Protein 2MRT (pdb70)

Foldseek 3Di:
DDDQDDADPVPPSPDPPDHRRPDDPPPVVD

Secondary structure (DSSP, 8-state):
--SS----SSS----SSS---SS--BTTB-

Sequence (30 aa):
MDPNCSCATDGSCSCAGSCKCKQCKCTSCK

Nearest PDB structures (foldseek):
  2mrt-assembly1_A  TM=1.034E+00  e=7.395E-04  Rattus rattus

GO terms:
  GO:0008270 zinc ion binding (F, IDA)
  GO:0048143 astrocyte activation (P, IEP)
  GO:0046870 cadmium ion binding (F, IDA)

B-factor: mean 2.27, std 1.38, range [0.52, 9.1]

Organism: Rattus norvegicus (NCBI:txid10116)

InterPro domains:
  IPR000006 Metallothionein, vertebrate [PF00131] (1-61)
  IPR000006 Metallothionein, vertebrate [PR00860] (5-17)
  IPR000006 Metallothionein, vertebrate [PR00860] (27-40)
  IPR000006 Metallothionein, vertebrate [PR00860] (41-50)
  IPR000006 Metallothionein, vertebrate [PTHR23299] (1-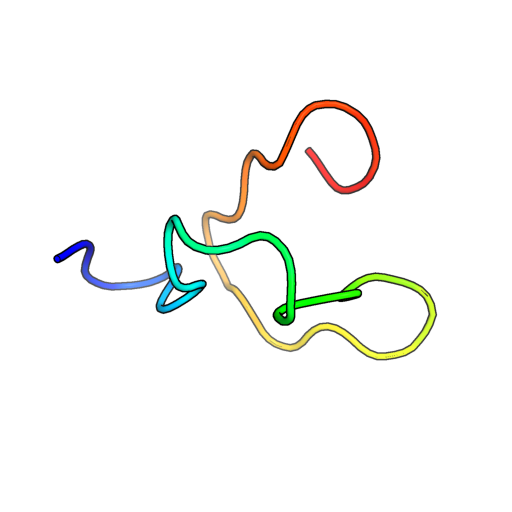61)
  IPR017854 Metallothionein domain superfamily [SSF57868] (1-61)
  IPR018064 Metallothionein, vertebrate, metal binding site [PS00203] (13-31)
  IPR023587 Metallothionein domain superfamily, vertebrate [G3DSA:4.10.10.10] (1-61)

Structure (mmCIF, N/CA/C/O backbone):
data_2MRT
#
_entry.id   2MRT
#
_cell.length_a   1.000
_cell.length_b   1.000
_cell.length_c   1.000
_cell.angle_alpha   90.00
_cell.angle_beta   90.00
_cell.angle_gamma   90.00
#
_symmetry.space_group_name_H-M   'P 1'
#
loop_
_entity.id
_entity.type
_entity.pdbx_description
1 polymer 'CD7 METALLOTHIONEIN-2'
2 non-polymer 'CADMIUM ION'
#
loop_
_atom_site.group_PDB
_atom_site.id
_atom_site.type_symbol
_atom_site.label_atom_id
_atom_site.label_alt_id
_atom_site.label_comp_id
_atom_site.label_asym_id
_atom_site.label_entity_id
_atom_site.label_seq_id
_atom_site.pdbx_PDB_ins_code
_atom_site.Cartn_x
_atom_site.Cartn_y
_atom_site.Cartn_z
_atom_site.occupancy
_atom_site.B_iso_or_equiv
_atom_site.auth_seq_id
_atom_site.auth_comp_id
_atom_site.auth_asym_id
_atom_site.auth_atom_id
_atom_site.pdbx_PDB_model_num
ATOM 1 N N . MET A 1 1 ? 0.000 0.000 0.000 1.00 3.70 1 MET A N 1
ATOM 2 C CA . MET A 1 1 ? 1.453 0.000 0.000 1.00 3.84 1 MET A CA 1
ATOM 3 C C . MET A 1 1 ? 2.001 0.877 1.128 1.00 3.06 1 MET A C 1
ATOM 4 O O . MET A 1 1 ? 1.265 1.664 1.720 1.00 3.11 1 MET A O 1
ATOM 11 N N . ASP A 1 2 ? 3.289 0.710 1.391 1.00 3.03 2 ASP A N 1
ATOM 12 C CA . ASP A 1 2 ? 3.945 1.476 2.437 1.00 2.58 2 ASP A CA 1
ATOM 13 C C . ASP A 1 2 ? 4.853 2.530 1.799 1.00 1.76 2 ASP A C 1
ATOM 14 O O . ASP A 1 2 ? 5.219 2.413 0.631 1.00 2.33 2 ASP A O 1
ATOM 21 N N . PRO A 1 3 ? 5.198 3.561 2.615 1.00 1.51 3 PRO A N 1
ATOM 22 C CA . PRO A 1 3 ? 6.056 4.634 2.143 1.00 1.76 3 PRO A CA 1
ATOM 23 C C . PRO A 1 3 ? 7.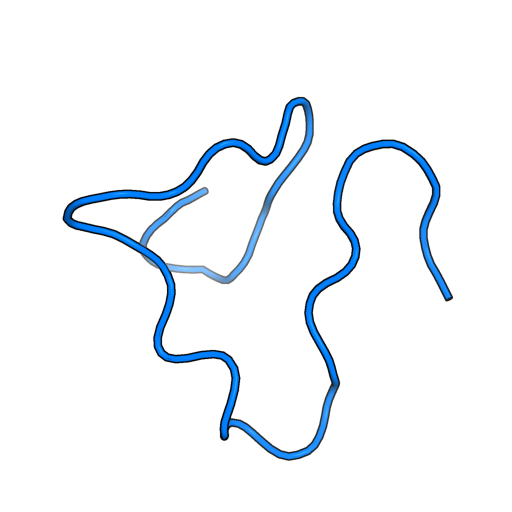512 4.173 2.052 1.00 1.72 3 PRO A C 1
ATOM 24 O O . PRO A 1 3 ? 7.933 3.631 1.031 1.00 3.23 3 PRO A O 1
ATOM 29 N N . ASN A 1 4 ? 8.242 4.404 3.134 1.00 0.97 4 ASN A N 1
ATOM 30 C CA . ASN A 1 4 ? 9.642 4.019 3.189 1.00 1.06 4 ASN A CA 1
ATOM 31 C C . ASN A 1 4 ? 9.811 2.638 2.553 1.00 0.89 4 ASN A C 1
ATOM 32 O O . ASN A 1 4 ? 10.462 2.503 1.517 1.00 1.45 4 ASN A O 1
ATOM 39 N N . CYS A 1 5 ? 9.215 1.647 3.199 1.00 1.05 5 CYS A N 1
ATOM 40 C CA . CYS A 1 5 ? 9.292 0.281 2.709 1.00 0.85 5 CYS A CA 1
ATOM 41 C C . CYS A 1 5 ? 8.299 0.127 1.556 1.00 0.88 5 CYS A C 1
ATOM 42 O O . CYS A 1 5 ? 7.142 0.529 1.671 1.00 1.01 5 CYS A O 1
ATOM 47 N N . SER A 1 6 ? 8.786 -0.455 0.470 1.00 0.84 6 SER A N 1
ATOM 48 C CA . SER A 1 6 ? 7.955 -0.667 -0.703 1.00 0.90 6 SER A CA 1
ATOM 49 C C . SER A 1 6 ? 8.037 -2.129 -1.145 1.00 0.79 6 SER A C 1
ATOM 50 O O . SER A 1 6 ? 8.110 -2.418 -2.339 1.00 0.84 6 SER A O 1
ATOM 55 N N . CYS A 1 7 ? 8.024 -3.014 -0.159 1.00 0.67 7 CYS A N 1
ATOM 56 C CA . CYS A 1 7 ? 8.095 -4.440 -0.431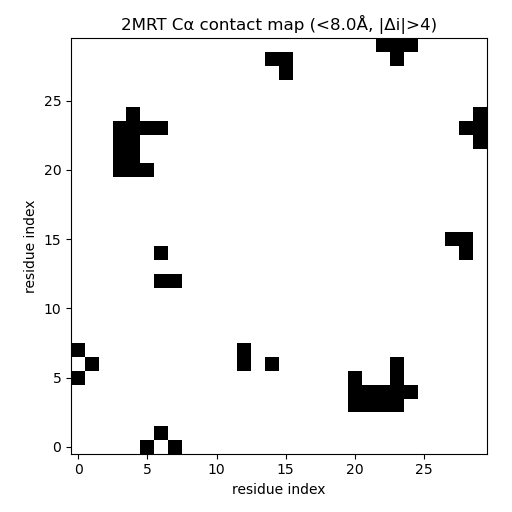 1.00 0.62 7 CYS A CA 1
ATOM 57 C C . CYS A 1 7 ? 6.679 -4.949 -0.704 1.00 0.72 7 CYS A C 1
ATOM 58 O O . CYS A 1 7 ? 5.729 -4.539 -0.038 1.00 0.75 7 CYS A O 1
ATOM 63 N N . ALA A 1 8 ? 6.581 -5.836 -1.684 1.00 0.91 8 ALA A N 1
ATOM 64 C CA . ALA A 1 8 ? 5.296 -6.405 -2.052 1.00 1.18 8 ALA A CA 1
ATOM 65 C C . ALA A 1 8 ? 4.841 -7.375 -0.960 1.00 1.17 8 ALA A C 1
ATOM 66 O O . ALA A 1 8 ? 5.538 -7.567 0.035 1.00 1.64 8 ALA A O 1
ATOM 70 N N . THR A 1 9 ? 3.673 -7.961 -1.182 1.00 2.19 9 THR A N 1
ATOM 71 C CA . THR A 1 9 ? 3.117 -8.906 -0.229 1.00 2.56 9 THR A CA 1
ATOM 72 C C . THR A 1 9 ? 3.055 -10.307 -0.841 1.00 3.00 9 THR A C 1
ATOM 73 O O . THR A 1 9 ? 2.514 -11.230 -0.234 1.00 3.55 9 THR A O 1
ATOM 80 N N . ASP A 1 10 ? 3.616 -10.421 -2.036 1.00 2.97 10 ASP A N 1
ATOM 81 C CA . ASP A 1 10 ? 3.632 -11.694 -2.737 1.00 3.52 10 ASP A CA 1
ATOM 82 C C . ASP A 1 10 ? 4.755 -12.567 -2.174 1.00 2.73 10 ASP A C 1
ATOM 83 O O . ASP A 1 10 ? 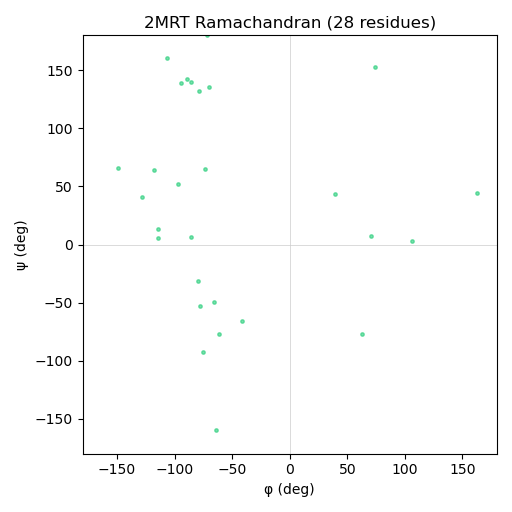4.642 -13.792 -2.152 1.00 3.63 10 ASP A O 1
ATOM 90 N N . GLY A 1 11 ? 5.813 -11.903 -1.734 1.00 2.55 11 GLY A N 1
ATOM 91 C CA . GLY A 1 11 ? 6.956 -12.603 -1.173 1.00 2.53 11 GLY A CA 1
ATOM 92 C C . GLY A 1 11 ? 8.134 -12.601 -2.149 1.00 2.00 11 GLY A C 1
ATOM 93 O O . GLY A 1 11 ? 9.173 -13.200 -1.876 1.00 2.70 11 GLY A O 1
ATOM 95 N N . SER A 1 12 ? 7.933 -11.919 -3.267 1.00 2.10 12 SER A N 1
ATOM 96 C CA . SER A 1 12 ? 8.965 -11.831 -4.286 1.00 2.45 12 SER A CA 1
ATOM 97 C C . SER A 1 12 ? 9.922 -10.681 -3.962 1.00 1.83 12 SER A C 1
ATOM 98 O O . SER A 1 12 ? 10.802 -10.358 -4.760 1.00 2.5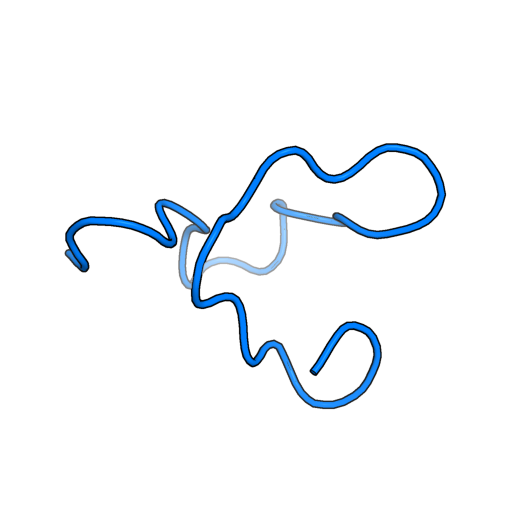7 12 SER A O 1
ATOM 103 N N . CYS A 1 13 ? 9.719 -10.096 -2.791 1.00 1.12 13 CYS A N 1
ATOM 104 C CA . CYS A 1 13 ? 10.552 -8.990 -2.353 1.00 0.99 13 CYS A CA 1
ATOM 105 C C . CYS A 1 13 ? 11.973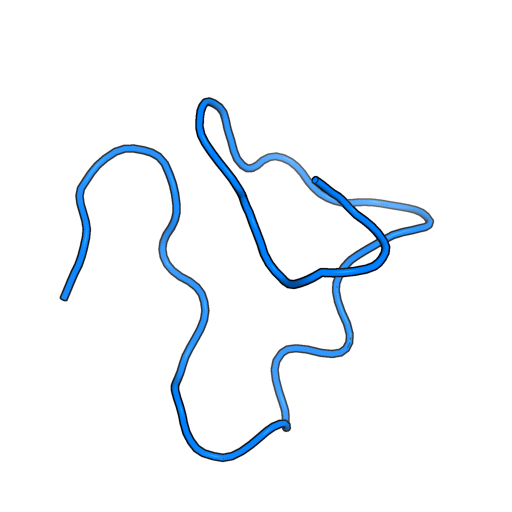 -9.515 -2.135 1.00 1.13 13 CYS A C 1
ATOM 106 O O . CYS A 1 13 ? 12.937 -8.927 -2.622 1.00 1.79 13 CYS A O 1
ATOM 111 N N . SER A 1 14 ? 12.056 -10.617 -1.404 1.00 1.71 14 SER A N 1
ATOM 112 C CA . SER A 1 14 ? 13.343 -11.229 -1.117 1.00 2.10 14 SER A CA 1
ATOM 113 C C . SER A 1 14 ? 14.386 -10.146 -0.836 1.00 1.70 14 SER A C 1
ATOM 114 O O . SER A 1 14 ? 15.514 -10.226 -1.319 1.00 2.17 14 SER A O 1
ATOM 119 N N . CYS A 1 15 ? 13.972 -9.157 -0.057 1.00 1.27 15 CYS A N 1
ATOM 120 C CA . CYS A 1 15 ? 14.857 -8.059 0.293 1.00 1.26 15 CYS A CA 1
ATOM 121 C C . CYS A 1 15 ? 16.022 -8.623 1.109 1.00 1.37 15 CYS A C 1
ATOM 122 O O . CYS A 1 15 ? 16.305 -9.819 1.050 1.00 2.01 15 CYS A O 1
ATOM 127 N N . ALA A 1 16 ? 16.667 -7.735 1.851 1.00 2.26 16 ALA A N 1
ATOM 128 C CA . ALA A 1 16 ? 17.796 -8.129 2.677 1.00 2.66 16 ALA A CA 1
ATOM 129 C C . ALA A 1 16 ? 19.012 -8.384 1.784 1.00 2.01 16 ALA A C 1
ATOM 130 O O . ALA A 1 16 ? 18.865 -8.734 0.614 1.00 3.10 16 ALA A O 1
ATOM 134 N N . GLY A 1 17 ? 20.186 -8.197 2.370 1.00 1.97 17 GLY A N 1
ATOM 135 C CA . GLY A 1 17 ? 21.426 -8.402 1.642 1.00 1.99 17 GLY A CA 1
ATOM 136 C C . GLY A 1 17 ? 21.632 -7.310 0.591 1.00 2.21 17 GLY A C 1
ATOM 137 O O . GLY A 1 17 ? 22.561 -7.383 -0.212 1.00 3.55 17 GLY A O 1
ATOM 139 N N . SER A 1 18 ? 20.750 -6.321 0.630 1.00 1.72 18 SER A N 1
ATOM 140 C CA . SER A 1 18 ? 20.823 -5.215 -0.309 1.00 2.13 18 SER A CA 1
ATOM 141 C C . SER A 1 18 ? 19.488 -4.470 -0.345 1.00 1.93 18 SER A C 1
ATOM 142 O O . SER A 1 18 ? 18.988 -4.135 -1.418 1.00 2.81 18 SER A O 1
ATOM 147 N N . CYS A 1 19 ? 18.947 -4.232 0.841 1.00 1.42 19 CYS A N 1
ATOM 148 C CA . CYS A 1 19 ? 17.679 -3.533 0.959 1.00 1.07 19 CYS A CA 1
ATOM 149 C C . CYS A 1 19 ? 17.968 -2.047 1.179 1.00 0.91 19 CYS A C 1
ATOM 150 O O . CYS A 1 19 ? 18.881 -1.692 1.924 1.00 1.64 19 CYS A O 1
ATOM 155 N N . LYS A 1 20 ? 17.174 -1.217 0.518 1.00 0.93 20 LYS A N 1
ATOM 156 C CA . LYS A 1 20 ? 17.334 0.222 0.633 1.00 1.28 20 LYS A CA 1
ATOM 157 C C . LYS A 1 20 ? 16.096 0.816 1.309 1.00 1.27 20 LYS A C 1
ATOM 158 O O . LYS A 1 20 ? 15.901 2.031 1.297 1.00 1.87 20 LYS A O 1
ATOM 166 N N . CYS A 1 21 ? 15.293 -0.068 1.883 1.00 0.83 21 CYS A N 1
ATOM 167 C CA . CYS A 1 21 ? 14.080 0.354 2.563 1.00 0.85 21 CYS A CA 1
ATOM 168 C C . CYS A 1 21 ? 14.478 1.091 3.843 1.00 0.94 21 CYS A C 1
ATOM 169 O O . CYS A 1 21 ? 15.353 0.636 4.579 1.00 1.06 21 CYS A O 1
ATOM 174 N N . LYS A 1 22 ? 13.818 2.217 4.069 1.00 0.95 22 LYS A N 1
ATOM 175 C CA . LYS A 1 22 ? 14.092 3.021 5.248 1.00 1.09 22 LYS A CA 1
ATOM 176 C C . LYS A 1 22 ? 13.423 2.380 6.465 1.00 1.05 22 LYS A C 1
ATOM 177 O O . LYS A 1 22 ? 14.075 2.132 7.478 1.00 1.32 22 LYS A O 1
ATOM 185 N N . GLN A 1 23 ? 12.129 2.129 6.325 1.00 0.90 23 GLN A N 1
ATOM 186 C CA . GLN A 1 23 ? 11.365 1.521 7.401 1.00 1.03 23 GLN A CA 1
ATOM 187 C C . GLN A 1 23 ? 10.811 0.165 6.958 1.00 1.08 23 GLN A C 1
ATOM 188 O O . GLN A 1 23 ? 9.598 -0.019 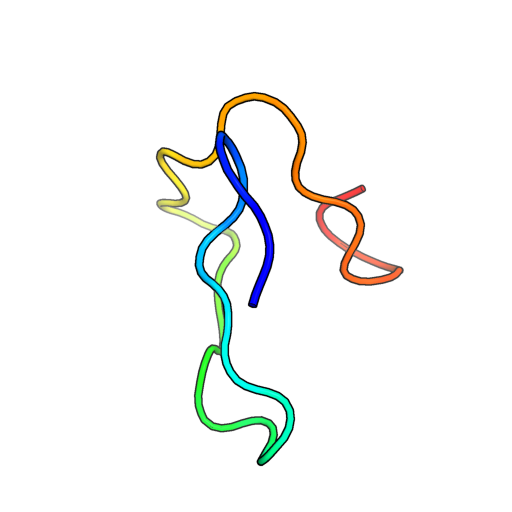6.880 1.00 2.12 23 GLN A O 1
ATOM 196 N N . CYS A 1 24 ? 11.728 -0.750 6.680 1.00 1.02 24 CYS A N 1
ATOM 197 C CA . CYS A 1 24 ? 11.348 -2.084 6.247 1.00 0.89 24 CYS A CA 1
ATOM 198 C C . CYS A 1 24 ? 11.178 -2.962 7.489 1.00 1.08 24 CYS A C 1
ATOM 199 O O . CYS A 1 24 ? 11.929 -2.830 8.454 1.00 1.28 24 CYS A O 1
ATOM 204 N N . LYS A 1 25 ? 10.185 -3.837 7.424 1.00 1.18 25 LYS A N 1
ATOM 205 C CA . LYS A 1 25 ? 9.907 -4.736 8.531 1.00 1.45 25 LYS A CA 1
ATO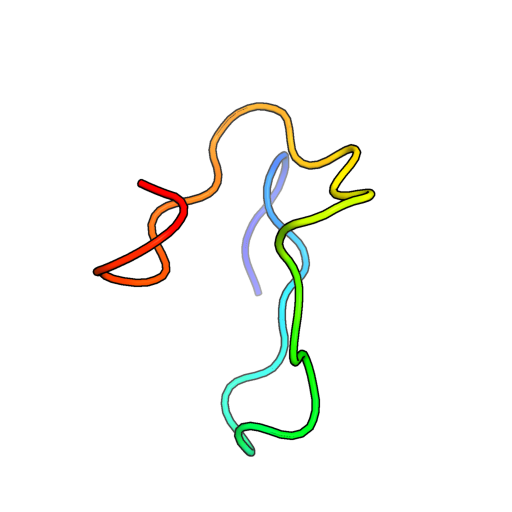M 206 C C . LYS A 1 25 ? 9.337 -6.048 7.986 1.00 1.31 25 LYS A C 1
ATOM 207 O O . LYS A 1 25 ? 8.179 -6.378 8.240 1.00 1.31 25 LYS A O 1
ATOM 215 N N . CYS A 1 26 ? 10.175 -6.759 7.248 1.00 1.64 26 CYS A N 1
ATOM 216 C CA . CYS A 1 26 ? 9.769 -8.027 6.665 1.00 1.63 26 CYS A CA 1
ATOM 217 C C . CYS A 1 26 ? 10.251 -9.153 7.582 1.00 1.73 26 CYS A C 1
ATOM 218 O O . CYS A 1 26 ? 10.902 -10.092 7.127 1.00 2.40 26 CYS A O 1
ATOM 223 N N . THR A 1 27 ? 9.912 -9.022 8.856 1.00 2.11 27 THR A N 1
ATOM 224 C CA . THR A 1 27 ? 10.302 -10.017 9.840 1.00 2.19 27 THR A CA 1
ATOM 225 C C . THR A 1 27 ? 11.826 -10.080 9.960 1.00 2.33 27 THR A C 1
ATOM 226 O O . THR A 1 27 ? 12.400 -9.556 10.913 1.00 3.81 27 THR A O 1
ATOM 233 N N . SER A 1 28 ? 12.439 -10.726 8.978 1.00 1.59 28 SER A N 1
ATOM 234 C CA . SER A 1 28 ? 13.885 -10.865 8.962 1.00 1.88 28 SER A CA 1
ATOM 235 C C . SER A 1 28 ? 14.542 -9.484 8.893 1.00 1.93 28 SER A C 1
ATOM 236 O O . SER A 1 28 ? 15.036 -8.978 9.899 1.00 2.88 28 SER A O 1
ATOM 241 N N . CYS A 1 29 ? 14.527 -8.916 7.697 1.00 1.40 29 CYS A N 1
ATOM 242 C CA . CYS A 1 29 ? 15.115 -7.604 7.484 1.00 1.31 29 CYS A CA 1
ATOM 243 C C . CYS A 1 29 ? 14.196 -6.557 8.117 1.00 1.60 29 CYS A C 1
ATOM 244 O O . CYS A 1 29 ? 13.620 -5.727 7.417 1.00 1.80 29 CYS A O 1
ATOM 249 N N . LYS A 1 30 ? 14.088 -6.631 9.436 1.00 2.39 30 LYS A N 1
ATOM 250 C CA . LYS A 1 30 ? 13.250 -5.700 10.171 1.00 3.23 30 LYS A CA 1
ATOM 251 C C . LYS A 1 30 ? 14.092 -4.992 11.235 1.00 4.04 30 LYS A C 1
ATOM 252 O O . LYS A 1 30 ? 14.850 -4.079 10.843 1.00 4.87 30 LYS A O 1
#

Solvent-accessible surface area: 2543 Å² total; per-residue (Å²): 192,69,102,65,14,65,28,54,143,109,56,88,46,100,29,52,88,107,42,180,35,174,80,11,139,44,125,105,38,164

Radius of gyration: 8.23 Å; Cα contacts (8 Å, |Δi|>4): 25; chains: 1; bounding box: 20×17×14 Å